Protein AF-A0A815UZG1-F1 (afdb_monomer_lite)

Secondary structure (DSSP, 8-state):
-GGGHHHH-S----THHHHHHHHHHHHHHHHHHHHS--STTHHHHHHHHHHHHHHHHHHHHTTSTTHHHHHHHHHHHHHHHHHHHHHHHHHSSSPS---HHHHHHHHHHHHHHHHHHTS-HHHHHHHTHHHHHHHHHHHHHHTTSS---S-----

Structure (mmCIF, N/CA/C/O backbone):
data_AF-A0A815UZG1-F1
#
_entry.id   AF-A0A815UZG1-F1
#
loop_
_atom_site.group_PDB
_atom_site.id
_atom_site.type_symbol
_atom_site.label_atom_id
_atom_site.label_alt_id
_atom_site.label_comp_id
_atom_site.label_asym_id
_atom_site.label_entity_id
_atom_site.label_seq_id
_atom_site.pdbx_PDB_ins_code
_atom_site.Cartn_x
_atom_site.Cartn_y
_atom_site.Cartn_z
_atom_site.occupancy
_atom_site.B_iso_or_equiv
_atom_site.auth_seq_id
_atom_site.auth_comp_id
_atom_site.auth_asym_id
_atom_site.auth_atom_id
_atom_site.pdbx_PDB_model_num
ATOM 1 N N . PRO A 1 1 ? -22.766 0.316 2.250 1.00 64.44 1 PRO A N 1
ATOM 2 C CA . PRO A 1 1 ? -22.353 1.597 1.608 1.00 64.44 1 PRO A CA 1
ATOM 3 C C . PRO A 1 1 ? -23.550 2.556 1.521 1.00 64.44 1 PRO A C 1
ATOM 5 O O . PRO A 1 1 ? -24.665 2.062 1.384 1.00 64.44 1 PRO A O 1
ATOM 8 N N . LYS A 1 2 ? -23.351 3.883 1.617 1.00 73.69 2 LYS A N 1
ATOM 9 C CA . LYS A 1 2 ? -24.449 4.877 1.599 1.00 73.69 2 LYS A CA 1
ATOM 10 C C . LYS A 1 2 ? -25.490 4.663 0.472 1.00 73.69 2 LYS A C 1
ATOM 12 O O . LYS A 1 2 ? -26.667 4.676 0.813 1.00 73.69 2 LYS A O 1
ATOM 17 N N . PRO A 1 3 ? -25.115 4.369 -0.793 1.00 78.50 3 PRO A N 1
ATOM 18 C CA . PRO A 1 3 ? -26.097 4.183 -1.871 1.00 78.50 3 PRO A CA 1
ATOM 19 C C . PRO A 1 3 ? -26.916 2.883 -1.788 1.00 78.50 3 PRO A C 1
ATOM 21 O O . PRO A 1 3 ? -28.001 2.812 -2.345 1.00 78.50 3 PRO A O 1
ATOM 24 N N . VAL A 1 4 ? -26.436 1.860 -1.073 1.00 78.81 4 VAL A N 1
ATOM 25 C CA . VAL A 1 4 ? -27.104 0.542 -0.967 1.00 78.81 4 VAL A CA 1
ATOM 26 C C . VAL A 1 4 ? -27.942 0.402 0.309 1.00 78.81 4 VAL A C 1
ATOM 28 O O . VAL A 1 4 ? -28.624 -0.603 0.497 1.00 78.81 4 VAL A O 1
ATOM 31 N N . ARG A 1 5 ? -27.909 1.414 1.190 1.00 82.00 5 ARG A N 1
ATOM 32 C CA . ARG A 1 5 ? -28.682 1.449 2.445 1.00 82.00 5 ARG A CA 1
ATOM 33 C C . ARG A 1 5 ? -30.193 1.235 2.259 1.00 82.00 5 ARG A C 1
ATOM 35 O O . ARG A 1 5 ? -30.751 0.549 3.110 1.00 82.00 5 ARG A O 1
ATOM 42 N N . PRO A 1 6 ? -30.855 1.744 1.196 1.00 82.94 6 PRO A N 1
ATOM 43 C CA . PRO A 1 6 ? -32.282 1.486 0.987 1.00 82.94 6 PRO A CA 1
ATOM 44 C C . PRO A 1 6 ? -32.630 -0.000 0.819 1.00 82.94 6 PRO A C 1
ATOM 46 O O . PRO A 1 6 ? -33.739 -0.396 1.150 1.00 82.94 6 PRO A O 1
ATOM 49 N N . TYR A 1 7 ? -31.687 -0.821 0.343 1.00 83.31 7 TYR A N 1
ATOM 50 C CA . TYR A 1 7 ? -31.914 -2.243 0.063 1.00 83.31 7 TYR A CA 1
ATOM 51 C C . TYR A 1 7 ? -31.435 -3.169 1.187 1.00 83.31 7 TYR A C 1
ATOM 53 O O . TYR A 1 7 ? -32.016 -4.225 1.405 1.00 83.31 7 TYR A O 1
ATOM 61 N N . LEU A 1 8 ? -30.363 -2.791 1.890 1.00 79.19 8 LEU A N 1
ATOM 62 C CA . LEU A 1 8 ? -29.680 -3.651 2.869 1.00 79.19 8 LEU A CA 1
ATOM 63 C C . LEU A 1 8 ? -29.870 -3.201 4.327 1.00 79.19 8 LEU A C 1
ATOM 65 O O . LEU A 1 8 ? -29.360 -3.843 5.242 1.00 79.19 8 LEU A O 1
ATOM 69 N N . GLY A 1 9 ? -30.578 -2.094 4.560 1.00 80.62 9 GLY A N 1
ATOM 70 C CA . GLY A 1 9 ? -30.721 -1.494 5.885 1.00 80.62 9 GLY A CA 1
ATOM 71 C C . GLY A 1 9 ? -29.495 -0.680 6.322 1.00 80.62 9 GLY A C 1
ATOM 72 O O . GLY A 1 9 ? -28.532 -0.473 5.576 1.00 80.62 9 GLY A O 1
ATOM 73 N N . GLN A 1 10 ? -29.544 -0.148 7.547 1.00 76.56 10 GLN A N 1
ATOM 74 C CA . GLN A 1 10 ? -28.481 0.717 8.078 1.00 76.56 10 GLN A CA 1
ATOM 75 C C . GLN A 1 10 ? -27.258 -0.060 8.584 1.00 76.56 10 GLN A C 1
ATOM 77 O O . GLN A 1 10 ? -26.138 0.452 8.493 1.00 76.56 10 GLN A O 1
ATOM 82 N N . GLN A 1 11 ? -27.467 -1.274 9.096 1.00 79.38 11 GLN A N 1
ATOM 83 C CA . GLN A 1 11 ? -26.442 -2.138 9.676 1.00 79.38 11 GLN A CA 1
ATOM 84 C C . GLN A 1 11 ? -26.614 -3.557 9.141 1.00 79.38 11 GLN A C 1
ATOM 86 O O . GLN A 1 11 ? -27.733 -4.055 9.036 1.00 79.38 11 GLN A O 1
ATOM 91 N N . TRP A 1 12 ? -25.500 -4.198 8.801 1.00 85.00 12 TRP A N 1
ATOM 92 C CA . TRP A 1 12 ? -25.489 -5.548 8.251 1.00 85.00 12 TRP A CA 1
ATOM 93 C C . TRP A 1 12 ? -24.323 -6.324 8.855 1.00 85.00 12 TRP A C 1
ATOM 95 O O . TRP A 1 12 ? -23.181 -5.863 8.791 1.00 85.00 12 TRP A O 1
ATOM 105 N N . ASN A 1 13 ? -24.610 -7.479 9.455 1.00 88.12 13 ASN A N 1
ATOM 106 C CA . ASN A 1 13 ? -23.583 -8.352 10.009 1.00 88.12 13 ASN A CA 1
ATOM 107 C C . ASN A 1 13 ? -23.073 -9.293 8.911 1.00 88.12 13 ASN A C 1
ATOM 109 O O . ASN A 1 13 ? -23.785 -10.192 8.474 1.00 88.12 13 ASN A O 1
ATOM 113 N N . LEU A 1 14 ? -21.838 -9.067 8.467 1.00 90.31 14 LEU A N 1
ATOM 114 C CA . LEU A 1 14 ? -21.196 -9.850 7.409 1.00 90.31 14 LEU A CA 1
ATOM 115 C C . LEU A 1 14 ? -20.688 -11.221 7.895 1.00 90.31 14 LEU A C 1
ATOM 117 O O . LEU A 1 14 ? -20.428 -12.091 7.064 1.00 90.31 14 LEU A O 1
ATOM 121 N N . GLY A 1 15 ? -20.528 -11.429 9.208 1.00 93.88 15 GLY A N 1
ATOM 122 C CA . GLY A 1 15 ? -20.035 -12.686 9.778 1.00 93.88 15 GLY A CA 1
ATOM 123 C C . GLY A 1 15 ? -18.756 -13.187 9.094 1.00 93.88 15 GLY A C 1
ATOM 124 O O . GLY A 1 15 ? -17.776 -12.454 8.965 1.00 93.88 15 GLY A O 1
ATOM 125 N N . ILE A 1 16 ? -18.783 -14.428 8.598 1.00 95.88 16 ILE A N 1
ATOM 126 C CA . ILE A 1 16 ? -17.649 -15.065 7.906 1.00 95.88 16 ILE A CA 1
ATOM 127 C C . ILE A 1 16 ? -17.165 -14.285 6.673 1.00 95.88 16 ILE A C 1
ATOM 129 O O . ILE A 1 16 ? -15.968 -14.258 6.388 1.00 95.88 16 ILE A O 1
ATOM 133 N N . LEU A 1 17 ? -18.062 -13.584 5.971 1.00 95.06 17 LEU A N 1
ATOM 134 C CA . LEU A 1 17 ? -17.700 -12.792 4.792 1.00 95.06 17 LEU A CA 1
ATOM 135 C C . LEU A 1 17 ? -16.766 -11.632 5.154 1.00 95.06 17 LEU A C 1
ATOM 137 O O . LEU A 1 17 ? -15.967 -11.213 4.320 1.00 95.06 17 LEU A O 1
ATOM 141 N N . TYR A 1 18 ? -16.822 -11.136 6.394 1.00 94.19 18 TYR A N 1
ATOM 142 C CA . TYR A 1 18 ? -15.896 -10.108 6.863 1.00 94.19 18 TYR A CA 1
ATOM 143 C C . TYR A 1 18 ? -14.465 -10.643 6.995 1.00 94.19 18 TYR A C 1
ATOM 145 O O . TYR A 1 18 ? -13.518 -9.952 6.632 1.00 94.19 18 TYR A O 1
ATOM 153 N N . TYR A 1 19 ? -14.298 -11.893 7.434 1.00 95.62 19 TYR A N 1
ATOM 154 C CA . TYR A 1 19 ? -12.985 -12.541 7.491 1.00 95.62 19 TYR A CA 1
ATOM 155 C C . TYR A 1 19 ? -12.408 -12.772 6.098 1.00 95.62 19 TYR A C 1
ATOM 157 O O . TYR A 1 19 ? -11.247 -12.451 5.861 1.00 95.62 19 TYR A O 1
ATOM 165 N N . ILE A 1 20 ? -13.240 -13.224 5.156 1.00 97.31 20 ILE A N 1
ATOM 166 C CA . ILE A 1 20 ? -12.842 -13.349 3.748 1.00 97.31 20 ILE A CA 1
ATOM 167 C C . ILE A 1 20 ? -12.422 -11.983 3.194 1.00 97.31 20 ILE A C 1
ATOM 169 O O . ILE A 1 20 ? -11.378 -11.876 2.558 1.00 97.31 20 ILE A O 1
ATOM 173 N N . TYR A 1 21 ? -13.187 -10.924 3.478 1.00 95.81 21 TYR A N 1
ATOM 174 C CA . TYR A 1 21 ? -12.818 -9.557 3.108 1.00 95.81 21 TYR A CA 1
ATOM 175 C C . TYR A 1 21 ? -11.448 -9.159 3.675 1.00 95.81 21 TYR A C 1
ATOM 177 O O . TYR A 1 21 ? -10.608 -8.686 2.915 1.00 95.81 21 TYR A O 1
ATOM 185 N N . MET A 1 22 ? -11.185 -9.389 4.966 1.00 95.75 22 MET A N 1
ATOM 186 C CA . MET A 1 22 ? -9.893 -9.067 5.586 1.00 95.75 22 MET A CA 1
ATOM 187 C C . MET A 1 22 ? -8.730 -9.802 4.903 1.00 95.75 22 MET A C 1
ATOM 189 O O . MET A 1 22 ? -7.718 -9.181 4.577 1.00 95.75 22 MET A O 1
ATOM 193 N N . SER A 1 23 ? -8.889 -11.096 4.606 1.00 96.94 23 SER A N 1
ATOM 194 C CA . SER A 1 23 ? -7.887 -11.868 3.861 1.00 96.94 23 SER A CA 1
ATOM 195 C C . SER A 1 23 ? -7.674 -11.322 2.448 1.00 96.94 23 SER A C 1
ATOM 197 O O . SER A 1 23 ? -6.536 -11.152 2.014 1.00 96.94 23 SER A O 1
ATOM 199 N N . MET A 1 24 ? -8.755 -10.990 1.739 1.00 97.50 24 MET A N 1
ATOM 200 C CA . MET A 1 24 ? -8.673 -10.443 0.384 1.00 97.50 24 MET A CA 1
ATOM 201 C C . MET A 1 24 ? -8.060 -9.045 0.351 1.00 97.50 24 MET A C 1
ATOM 203 O O . MET A 1 24 ? -7.361 -8.734 -0.606 1.00 97.50 24 MET A O 1
ATOM 207 N N . VAL A 1 25 ? -8.255 -8.217 1.382 1.00 97.31 25 VAL A N 1
ATOM 208 C CA . VAL A 1 25 ? -7.568 -6.921 1.509 1.00 97.31 25 VAL A CA 1
ATOM 209 C C . VAL A 1 25 ? -6.059 -7.123 1.629 1.00 97.31 25 VAL A C 1
ATOM 211 O O . VAL A 1 25 ? -5.310 -6.445 0.932 1.00 97.31 25 VAL A O 1
ATOM 214 N N . ALA A 1 26 ? -5.603 -8.085 2.436 1.00 96.81 26 ALA A N 1
ATOM 215 C CA . ALA A 1 26 ? -4.177 -8.394 2.546 1.00 96.81 26 ALA A CA 1
ATOM 216 C C . ALA A 1 26 ? -3.588 -8.882 1.212 1.00 96.81 26 ALA A C 1
ATOM 218 O O . ALA A 1 26 ? -2.564 -8.366 0.765 1.00 96.81 26 ALA A O 1
ATOM 219 N N . VAL A 1 27 ? -4.266 -9.816 0.533 1.00 97.75 27 VAL A N 1
ATOM 220 C CA . VAL A 1 27 ? -3.859 -10.304 -0.798 1.00 97.75 27 VAL A CA 1
ATOM 221 C C . VAL A 1 27 ? -3.877 -9.178 -1.836 1.00 97.75 27 VAL A C 1
ATOM 223 O O . VAL A 1 27 ? -2.987 -9.097 -2.681 1.00 97.75 27 VAL A O 1
ATOM 226 N N . PHE A 1 28 ? -4.872 -8.296 -1.784 1.00 98.06 28 PHE A N 1
ATOM 227 C CA . PHE A 1 28 ? -4.978 -7.165 -2.694 1.00 98.06 28 PHE A CA 1
ATOM 228 C C . PHE A 1 28 ? -3.823 -6.186 -2.490 1.00 98.06 28 PHE A C 1
ATOM 230 O O . PHE A 1 28 ? -3.126 -5.887 -3.450 1.00 98.06 28 PHE A O 1
ATOM 237 N N . CYS A 1 29 ? -3.573 -5.716 -1.266 1.00 97.56 29 CYS A N 1
ATOM 238 C CA . CYS A 1 29 ? -2.556 -4.695 -1.011 1.00 97.56 29 CYS A CA 1
ATOM 239 C C . CYS A 1 29 ? -1.150 -5.139 -1.443 1.00 97.56 29 CYS A C 1
ATOM 241 O O . CYS A 1 29 ? -0.415 -4.339 -2.020 1.00 97.56 29 CYS A O 1
ATOM 243 N N . THR A 1 30 ? -0.784 -6.403 -1.210 1.00 96.69 30 THR A N 1
ATOM 244 C CA . THR A 1 30 ? 0.529 -6.947 -1.601 1.00 96.69 30 THR A CA 1
ATOM 245 C C . THR A 1 30 ? 0.689 -7.043 -3.115 1.00 96.69 30 THR A C 1
ATOM 247 O O . THR A 1 30 ? 1.717 -6.635 -3.657 1.00 96.69 30 THR A O 1
ATOM 250 N N . ASN A 1 31 ? -0.336 -7.524 -3.820 1.00 97.50 31 ASN A N 1
ATOM 251 C CA . ASN A 1 31 ? -0.278 -7.688 -5.270 1.00 97.50 31 ASN A CA 1
ATOM 252 C C . ASN A 1 31 ? -0.504 -6.379 -6.028 1.00 97.50 31 ASN A C 1
ATOM 254 O O . ASN A 1 31 ? 0.091 -6.190 -7.082 1.00 97.50 31 ASN A O 1
ATOM 258 N N . ALA A 1 32 ? -1.329 -5.469 -5.512 1.00 97.69 32 ALA A N 1
ATOM 259 C CA . ALA A 1 32 ? -1.684 -4.229 -6.194 1.00 97.69 32 ALA A CA 1
ATOM 260 C C . ALA A 1 32 ? -0.483 -3.281 -6.331 1.00 97.69 32 ALA A C 1
ATOM 262 O O . ALA A 1 32 ? -0.319 -2.664 -7.383 1.00 97.69 32 ALA A O 1
ATOM 263 N N . ILE A 1 33 ? 0.385 -3.226 -5.312 1.00 97.69 33 ILE A N 1
ATOM 264 C CA . ILE A 1 33 ? 1.683 -2.539 -5.399 1.00 97.69 33 ILE A CA 1
ATOM 265 C C . ILE A 1 33 ? 2.586 -3.271 -6.400 1.00 97.69 33 ILE A C 1
ATOM 267 O O . ILE A 1 33 ? 3.165 -2.640 -7.277 1.00 97.69 33 ILE A O 1
ATOM 271 N N . ASN A 1 34 ? 2.646 -4.606 -6.325 1.00 97.38 34 ASN A N 1
ATOM 272 C CA . ASN A 1 34 ? 3.548 -5.399 -7.161 1.00 97.38 34 ASN A CA 1
ATOM 273 C C . ASN A 1 34 ? 3.238 -5.323 -8.669 1.00 97.38 34 ASN A C 1
ATOM 275 O O . ASN A 1 34 ? 4.134 -5.376 -9.502 1.00 97.38 34 ASN A O 1
ATOM 279 N N . ILE A 1 35 ? 1.966 -5.191 -9.054 1.00 97.00 35 ILE A N 1
ATOM 280 C CA . ILE A 1 35 ? 1.592 -5.026 -10.468 1.00 97.00 35 ILE A CA 1
ATOM 281 C C . ILE A 1 35 ? 1.731 -3.582 -10.968 1.00 97.00 35 ILE A C 1
ATOM 283 O O . ILE A 1 35 ? 1.667 -3.361 -12.178 1.00 97.00 35 ILE A O 1
ATOM 287 N N . LEU A 1 36 ? 1.866 -2.605 -10.065 1.00 96.88 36 LEU A N 1
ATOM 288 C CA . LEU A 1 36 ? 2.123 -1.200 -10.379 1.00 96.88 36 LEU A CA 1
ATOM 289 C C . LEU A 1 36 ? 3.612 -0.908 -10.147 1.00 96.88 36 LEU A C 1
ATOM 291 O O . LEU A 1 36 ? 3.984 -0.186 -9.226 1.00 96.88 36 LEU A O 1
ATOM 295 N N . ALA A 1 37 ? 4.459 -1.521 -10.969 1.00 95.69 37 ALA A N 1
ATOM 296 C CA . ALA A 1 37 ? 5.897 -1.626 -10.738 1.00 95.69 37 ALA A CA 1
ATOM 297 C C . ALA A 1 37 ? 6.711 -1.536 -12.040 1.00 95.69 37 ALA A C 1
ATOM 299 O O . ALA A 1 37 ? 6.152 -1.526 -13.140 1.00 95.69 37 ALA A O 1
ATOM 300 N N . GLY A 1 38 ? 8.039 -1.505 -11.898 1.00 91.25 38 GLY A N 1
ATOM 301 C CA . GLY A 1 38 ? 9.024 -1.633 -12.976 1.00 91.25 38 GLY A CA 1
ATOM 302 C C . GLY A 1 38 ? 9.499 -0.329 -13.616 1.00 91.25 38 GLY A C 1
ATOM 303 O O . GLY A 1 38 ? 10.068 -0.350 -14.706 1.00 91.25 38 GLY A O 1
ATOM 304 N N . VAL A 1 39 ? 9.317 0.793 -12.920 1.00 94.69 39 VAL A N 1
ATOM 305 C CA . VAL A 1 39 ? 10.029 2.052 -13.182 1.00 94.69 39 VAL A CA 1
ATOM 306 C C . VAL A 1 39 ? 10.795 2.429 -11.915 1.00 94.69 39 VAL A C 1
ATOM 308 O O . VAL A 1 39 ? 10.245 2.321 -10.823 1.00 94.69 39 VAL A O 1
ATOM 311 N N . ASN A 1 40 ? 12.050 2.870 -12.052 1.00 97.25 40 ASN A N 1
ATOM 312 C CA . ASN A 1 40 ? 12.930 3.198 -10.922 1.00 97.25 40 ASN A CA 1
ATOM 313 C C . ASN A 1 40 ? 12.237 4.119 -9.902 1.00 97.25 40 ASN A C 1
ATOM 315 O O . ASN A 1 40 ? 11.798 5.215 -10.253 1.00 97.25 40 ASN A O 1
ATOM 319 N N . GLY A 1 41 ? 12.164 3.680 -8.644 1.00 96.69 41 GLY A N 1
ATOM 320 C CA . GLY A 1 41 ? 11.558 4.428 -7.545 1.00 96.69 41 GLY A CA 1
ATOM 321 C C . GLY A 1 41 ? 10.039 4.284 -7.412 1.00 96.69 41 GLY A C 1
ATOM 322 O O . GLY A 1 41 ? 9.487 4.812 -6.446 1.00 96.69 41 GLY A O 1
ATOM 323 N N . LEU A 1 42 ? 9.339 3.594 -8.321 1.00 97.75 42 LEU A N 1
ATOM 324 C CA . LEU A 1 42 ? 7.871 3.564 -8.335 1.00 97.75 42 LEU A CA 1
ATOM 325 C C . LEU A 1 42 ? 7.282 2.752 -7.175 1.00 97.75 42 LEU A C 1
ATOM 327 O O . LEU A 1 42 ? 6.349 3.210 -6.513 1.00 97.75 42 LEU A O 1
ATOM 331 N N . GLU A 1 43 ? 7.806 1.558 -6.909 1.00 97.81 43 GLU A N 1
ATOM 332 C CA . GLU A 1 43 ? 7.323 0.643 -5.865 1.00 97.81 43 GLU A CA 1
ATOM 333 C C . GLU A 1 43 ? 7.534 1.243 -4.470 1.00 97.81 43 GLU A C 1
ATOM 335 O O . GLU A 1 43 ? 6.635 1.249 -3.623 1.00 97.81 43 GLU A O 1
ATOM 340 N N . VAL A 1 44 ? 8.722 1.805 -4.244 1.00 98.12 44 VAL A N 1
ATOM 341 C CA . VAL A 1 44 ? 9.081 2.435 -2.970 1.00 98.12 44 VAL A CA 1
ATOM 342 C C . VAL A 1 44 ? 8.367 3.773 -2.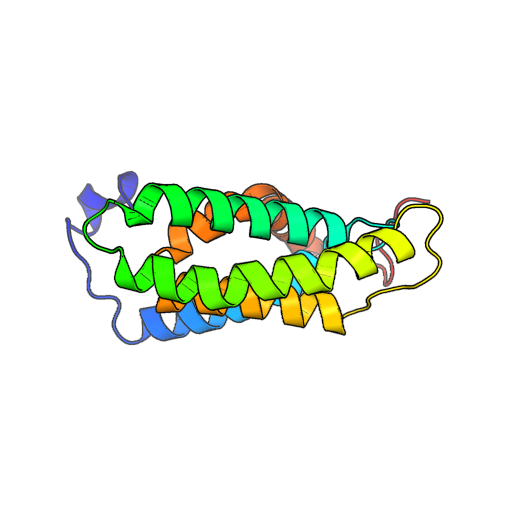809 1.00 98.12 44 VAL A C 1
ATOM 344 O O . VAL A 1 44 ? 7.811 4.055 -1.749 1.00 98.12 44 VAL A O 1
ATOM 347 N N . GLY A 1 45 ? 8.337 4.585 -3.868 1.00 98.19 45 GLY A N 1
ATOM 348 C CA . GLY A 1 45 ? 7.757 5.923 -3.852 1.00 98.19 45 GLY A CA 1
ATOM 349 C C . GLY A 1 45 ? 6.262 5.898 -3.554 1.00 98.19 45 GLY A C 1
ATOM 350 O O . GLY A 1 45 ? 5.808 6.593 -2.646 1.00 98.19 45 GLY A O 1
ATOM 351 N N . GLN A 1 46 ? 5.496 5.044 -4.244 1.00 98.25 46 GLN A N 1
ATOM 352 C CA . GLN A 1 46 ? 4.060 4.911 -3.972 1.00 98.25 46 GLN A CA 1
ATOM 353 C C . GLN A 1 46 ? 3.793 4.419 -2.540 1.00 98.25 46 GLN A C 1
ATOM 355 O O . GLN A 1 46 ? 2.872 4.904 -1.885 1.00 98.25 46 GLN A O 1
ATOM 360 N N . SER A 1 47 ? 4.624 3.502 -2.032 1.00 98.44 47 SER A N 1
ATOM 361 C CA . SER A 1 47 ? 4.491 2.960 -0.677 1.00 98.44 47 SER A CA 1
ATOM 362 C C . SER A 1 47 ? 4.764 4.034 0.377 1.00 98.44 47 SER A C 1
ATOM 364 O O . SER A 1 47 ? 4.021 4.140 1.348 1.00 98.44 47 SER A O 1
ATOM 366 N N . ILE A 1 48 ? 5.767 4.892 0.169 1.00 98.44 48 ILE A N 1
ATOM 367 C CA . ILE A 1 48 ? 6.044 6.031 1.055 1.00 98.44 48 ILE A CA 1
ATOM 368 C C . ILE A 1 48 ? 4.894 7.040 1.038 1.00 98.44 48 ILE A C 1
ATOM 370 O O . ILE A 1 48 ? 4.479 7.495 2.101 1.00 98.44 48 ILE A O 1
ATOM 374 N N . VAL A 1 49 ? 4.334 7.365 -0.132 1.00 98.56 49 VAL A N 1
ATOM 375 C CA . VAL A 1 49 ? 3.186 8.286 -0.230 1.00 98.56 49 VAL A CA 1
ATOM 376 C C . VAL A 1 49 ? 1.978 7.747 0.544 1.00 98.56 49 VAL A C 1
ATOM 378 O O . VAL A 1 49 ? 1.353 8.487 1.308 1.00 98.56 49 VAL A O 1
ATOM 381 N N . ILE A 1 50 ? 1.670 6.455 0.401 1.00 98.62 50 ILE A N 1
ATOM 382 C CA . ILE A 1 50 ? 0.601 5.796 1.165 1.00 98.62 50 ILE A CA 1
ATOM 383 C C . ILE A 1 50 ? 0.913 5.825 2.666 1.00 98.62 50 ILE A C 1
ATOM 385 O O . ILE A 1 50 ? 0.058 6.222 3.457 1.00 98.62 50 ILE A O 1
ATOM 389 N N . ALA A 1 51 ? 2.134 5.465 3.067 1.00 98.69 51 ALA A N 1
ATOM 390 C CA . ALA A 1 51 ? 2.535 5.441 4.470 1.00 98.69 51 ALA A CA 1
ATOM 391 C C . ALA A 1 51 ? 2.451 6.827 5.124 1.00 98.69 51 ALA A C 1
ATOM 393 O O . ALA A 1 51 ? 1.931 6.947 6.230 1.00 98.69 51 ALA A O 1
ATOM 394 N N . ILE A 1 52 ? 2.898 7.881 4.434 1.00 98.62 52 ILE A N 1
ATOM 395 C CA . ILE A 1 52 ? 2.790 9.268 4.908 1.00 98.62 52 ILE A CA 1
ATOM 396 C C . ILE A 1 52 ? 1.321 9.699 4.994 1.00 98.62 52 ILE A C 1
ATOM 398 O O . ILE A 1 52 ? 0.939 10.364 5.954 1.00 98.62 52 ILE A O 1
ATOM 402 N N . SER A 1 53 ? 0.478 9.294 4.042 1.00 98.56 53 SER A N 1
ATOM 403 C CA . SER A 1 53 ? -0.961 9.591 4.083 1.00 98.56 53 SER A CA 1
ATOM 404 C C . SER A 1 53 ? -1.629 8.956 5.308 1.00 98.56 53 SER A C 1
ATOM 406 O O . SER A 1 53 ? -2.387 9.623 6.011 1.00 98.56 53 SER A O 1
ATOM 408 N N . ILE A 1 54 ? -1.295 7.696 5.613 1.00 98.50 54 ILE A N 1
ATOM 409 C CA . ILE A 1 54 ? -1.759 7.001 6.824 1.00 98.50 54 ILE A CA 1
ATOM 410 C C . ILE A 1 54 ? -1.184 7.663 8.083 1.00 98.50 54 ILE A C 1
ATOM 412 O O . ILE A 1 54 ? -1.917 7.867 9.044 1.00 98.50 54 ILE A O 1
ATOM 416 N N . LEU A 1 55 ? 0.099 8.042 8.081 1.00 98.56 55 LEU A N 1
ATOM 417 C C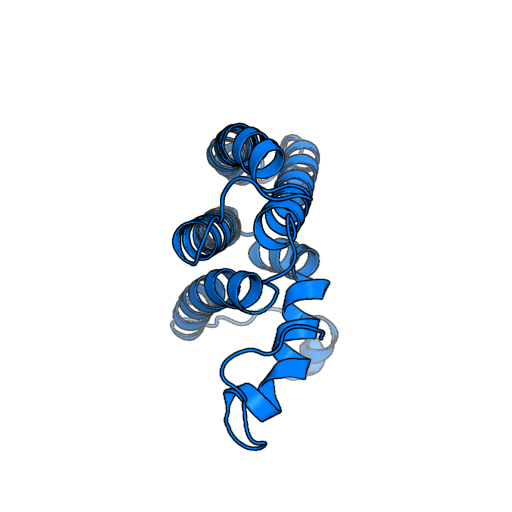A . LEU A 1 55 ? 0.744 8.737 9.197 1.00 98.56 55 LEU A CA 1
ATOM 418 C C . LEU A 1 55 ? 0.008 10.041 9.533 1.00 98.56 55 LEU A C 1
ATOM 420 O O . LEU A 1 55 ? -0.364 10.248 10.684 1.00 98.56 55 LEU A O 1
ATOM 424 N N . ILE A 1 56 ? -0.235 10.893 8.534 1.00 98.38 56 ILE A N 1
ATOM 425 C CA . ILE A 1 56 ? -0.956 12.160 8.708 1.00 98.38 56 ILE A CA 1
ATOM 426 C C . ILE A 1 56 ? -2.379 11.896 9.203 1.00 98.38 56 ILE A C 1
ATOM 428 O O . ILE A 1 56 ? -2.821 12.543 10.149 1.00 98.38 56 ILE A O 1
ATOM 432 N N . PHE A 1 57 ? -3.081 10.929 8.607 1.00 97.94 57 PHE A N 1
ATOM 433 C CA . PHE A 1 57 ? -4.428 10.555 9.033 1.00 97.94 57 PHE A CA 1
ATOM 434 C C . PHE A 1 57 ? -4.465 10.116 10.504 1.00 97.94 57 PHE A C 1
ATOM 436 O O . PHE A 1 57 ? -5.273 10.629 11.273 1.00 97.94 57 PHE A O 1
ATOM 443 N N . ASN A 1 58 ? -3.542 9.252 10.926 1.00 97.88 58 ASN A N 1
ATOM 444 C CA . ASN A 1 58 ? -3.450 8.820 12.317 1.00 97.88 58 ASN A CA 1
ATOM 445 C C . ASN A 1 58 ? -3.158 9.984 13.264 1.00 97.88 58 ASN A C 1
ATOM 447 O O . ASN A 1 58 ? -3.764 10.057 14.325 1.00 97.88 58 ASN A O 1
ATOM 451 N N . LEU A 1 59 ? -2.259 10.902 12.891 1.00 97.69 59 LEU A N 1
ATOM 452 C CA . LEU A 1 59 ? -1.944 12.074 13.714 1.00 97.69 59 LEU A CA 1
ATOM 453 C C . LEU A 1 59 ? -3.161 12.985 13.920 1.00 97.69 59 LEU A C 1
ATOM 455 O O . LEU A 1 59 ? -3.316 13.545 15.001 1.00 97.69 59 LEU A O 1
ATOM 459 N N . VAL A 1 60 ? -4.025 13.116 12.909 1.00 96.88 60 VAL A N 1
ATOM 460 C CA . VAL A 1 60 ? -5.287 13.864 13.021 1.00 96.88 60 VAL A CA 1
ATOM 461 C C . VAL A 1 60 ? -6.267 13.147 13.955 1.00 96.88 60 VAL A C 1
ATOM 463 O O . VAL A 1 60 ? -6.865 13.780 14.822 1.00 96.88 60 VAL A O 1
ATOM 466 N N . GLU A 1 61 ? -6.401 11.829 13.824 1.00 96.38 61 GLU A N 1
ATOM 467 C CA . GLU A 1 61 ? -7.360 11.035 14.602 1.00 96.38 61 GLU A CA 1
ATOM 468 C C . GLU A 1 61 ? -6.894 10.704 16.034 1.00 96.38 61 GLU A C 1
ATOM 470 O O . GLU A 1 61 ? -7.688 10.229 16.845 1.00 96.38 61 GLU A O 1
ATOM 475 N N . LEU A 1 62 ? -5.644 11.012 16.407 1.00 94.44 62 LEU A N 1
ATOM 476 C CA . LEU A 1 62 ? -5.149 10.851 17.785 1.00 94.44 62 LEU A CA 1
ATOM 477 C C . LEU A 1 62 ? -5.925 11.681 18.819 1.00 94.44 62 LEU A C 1
ATOM 479 O O . LEU A 1 62 ? -5.907 11.355 20.002 1.00 94.44 62 LEU A O 1
ATOM 483 N N . GLN A 1 63 ? -6.582 12.763 18.398 1.00 92.81 63 GLN A N 1
ATOM 484 C CA . GLN A 1 63 ? -7.444 13.573 19.269 1.00 92.81 63 GLN A CA 1
ATOM 485 C C . GLN A 1 63 ? -8.892 13.055 19.316 1.00 92.81 63 GLN A C 1
ATOM 487 O O . GLN A 1 63 ? -9.728 13.611 20.029 1.00 92.81 63 GLN A O 1
ATOM 492 N N . GLY A 1 64 ? -9.201 12.031 18.520 1.00 92.06 64 GLY A N 1
ATOM 493 C CA . GLY A 1 64 ? -10.523 11.439 18.390 1.00 92.06 64 GLY A CA 1
ATOM 494 C C . GLY A 1 64 ? -10.820 10.363 19.435 1.00 92.06 64 GLY A C 1
ATOM 495 O O . GLY A 1 64 ? -10.063 10.107 20.368 1.00 92.06 64 GLY A O 1
ATOM 496 N N . ILE A 1 65 ? -11.967 9.708 19.254 1.00 91.94 65 ILE A N 1
ATOM 497 C CA . ILE A 1 65 ? -12.459 8.658 20.159 1.00 91.94 65 ILE A CA 1
ATOM 498 C C . ILE A 1 65 ? -11.630 7.368 20.013 1.00 91.94 65 ILE A C 1
ATOM 500 O O . ILE A 1 65 ? -11.410 6.672 20.997 1.00 91.94 65 ILE A O 1
ATOM 504 N N . CYS A 1 66 ? -11.143 7.075 18.803 1.00 93.25 66 CYS A N 1
ATOM 505 C CA . CYS A 1 66 ? -10.409 5.852 18.447 1.00 93.25 66 CYS A CA 1
ATOM 506 C C . CYS A 1 66 ? -8.878 6.036 18.498 1.00 93.25 66 CYS A C 1
ATOM 508 O O . CYS A 1 66 ? -8.142 5.560 17.632 1.00 93.25 66 CYS A O 1
ATOM 510 N N . TRP A 1 67 ? -8.377 6.813 19.460 1.00 96.06 67 TRP A N 1
ATOM 511 C CA . TRP A 1 67 ? -6.958 7.181 19.507 1.00 96.06 67 TRP A CA 1
ATOM 512 C C . TRP A 1 67 ? -6.026 5.971 19.712 1.00 96.06 67 TRP A C 1
ATOM 514 O O . TRP A 1 67 ? -4.897 5.997 19.222 1.00 96.06 67 TRP A O 1
ATOM 524 N N . GLU A 1 68 ? -6.478 4.909 20.392 1.00 97.06 68 GLU A N 1
ATOM 525 C CA . GLU A 1 68 ? -5.683 3.698 20.652 1.00 97.06 68 GLU A CA 1
ATOM 526 C C . GLU A 1 68 ? -5.356 2.951 19.353 1.00 97.06 68 GLU A C 1
ATOM 528 O O . GLU A 1 68 ? -4.211 2.550 19.122 1.00 97.06 68 GLU A O 1
ATOM 533 N N . GLU A 1 69 ? -6.336 2.826 18.458 1.00 97.06 69 GLU A N 1
ATOM 534 C CA . GLU A 1 69 ? -6.190 2.196 17.147 1.00 97.06 69 GLU A CA 1
ATOM 535 C C . GLU A 1 69 ? -5.220 2.973 16.245 1.00 97.06 69 GLU A C 1
ATOM 537 O O . GLU A 1 69 ? -4.377 2.389 15.550 1.00 97.06 69 GLU A O 1
ATOM 542 N N . HIS A 1 70 ? -5.301 4.304 16.280 1.00 97.75 70 HIS A N 1
ATOM 543 C CA . HIS A 1 70 ? -4.399 5.169 15.523 1.00 97.75 70 HIS A CA 1
ATOM 544 C C . HIS A 1 70 ? -2.987 5.176 16.111 1.00 97.75 70 HIS A C 1
ATOM 546 O O . HIS A 1 70 ? -2.017 5.127 15.350 1.00 97.75 70 HIS A O 1
ATOM 552 N N . LEU A 1 71 ? -2.846 5.140 17.439 1.00 98.00 71 LEU A N 1
ATOM 553 C CA . LEU A 1 71 ? -1.553 4.989 18.105 1.00 98.00 71 LEU A CA 1
ATOM 554 C C . LEU A 1 71 ? -0.888 3.652 17.748 1.00 98.00 71 LEU A C 1
ATOM 556 O O . LEU A 1 71 ? 0.292 3.635 17.395 1.00 98.00 71 LEU A O 1
ATOM 560 N N . PHE A 1 72 ? -1.647 2.550 17.750 1.00 98.38 72 PHE A N 1
ATOM 561 C CA . PHE A 1 72 ? -1.166 1.250 17.275 1.00 98.38 72 PHE A CA 1
ATOM 562 C C . PHE A 1 72 ? -0.627 1.346 15.845 1.00 98.38 72 PHE A C 1
ATOM 564 O O . PHE A 1 72 ? 0.482 0.891 15.560 1.00 98.38 72 PHE A O 1
ATOM 571 N N . SER A 1 73 ? -1.377 1.979 14.939 1.00 98.44 73 SER A N 1
ATOM 572 C CA . SER A 1 73 ? -0.929 2.134 13.558 1.00 98.44 73 SER A CA 1
ATOM 573 C C . SER A 1 73 ? 0.351 2.971 13.444 1.00 98.44 73 SER A C 1
ATOM 575 O O . SER A 1 73 ? 1.198 2.647 12.607 1.00 98.44 73 SER A O 1
ATOM 577 N N . LEU A 1 74 ? 0.534 4.005 14.273 1.00 98.31 74 LEU A N 1
ATOM 578 C CA . LEU A 1 74 ? 1.757 4.818 14.284 1.00 98.31 74 LEU A CA 1
ATOM 579 C C . LEU A 1 74 ? 3.005 3.996 14.624 1.00 98.31 74 LEU A C 1
ATOM 581 O O . LEU A 1 74 ? 4.046 4.208 13.996 1.00 98.31 74 LEU A O 1
ATOM 585 N N . TYR A 1 75 ? 2.898 3.018 15.531 1.00 98.31 75 TYR A N 1
ATOM 586 C CA . TYR A 1 75 ? 4.015 2.126 15.868 1.00 98.31 75 TYR A CA 1
ATOM 587 C C . TYR A 1 75 ? 4.529 1.312 14.676 1.00 98.31 75 TYR A C 1
ATOM 589 O O . TYR A 1 75 ? 5.705 0.961 14.654 1.00 98.31 75 TYR A O 1
ATOM 597 N N . PHE A 1 76 ? 3.694 1.055 13.667 1.00 98.50 76 PHE A N 1
ATOM 598 C CA . PHE A 1 76 ? 4.107 0.390 12.428 1.00 98.50 76 PHE A CA 1
ATOM 599 C C . PHE A 1 76 ? 4.519 1.382 11.338 1.00 98.50 76 PHE A C 1
ATOM 601 O O . PHE A 1 76 ? 5.517 1.161 10.650 1.00 98.50 76 PHE A O 1
ATOM 608 N N . MET A 1 77 ? 3.776 2.480 11.168 1.00 98.56 77 MET A N 1
ATOM 609 C CA . MET A 1 77 ? 4.021 3.433 10.078 1.00 98.56 77 MET A CA 1
ATOM 610 C C . MET A 1 77 ? 5.344 4.185 10.238 1.00 98.56 77 MET 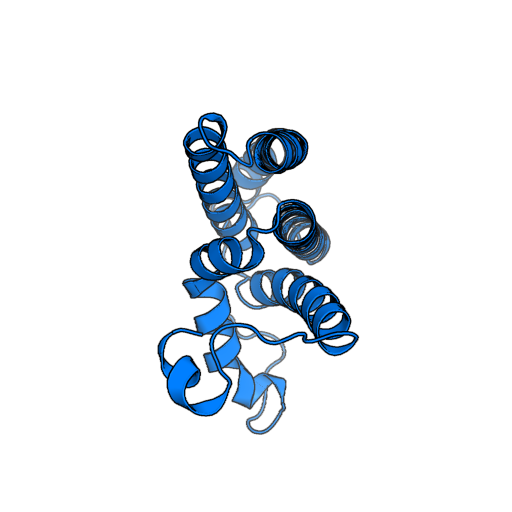A C 1
ATOM 612 O O . MET A 1 77 ? 6.043 4.386 9.247 1.00 98.56 77 MET A O 1
ATOM 616 N N . ILE A 1 78 ? 5.720 4.572 11.461 1.00 98.38 78 ILE A N 1
ATOM 617 C CA . ILE A 1 78 ? 6.955 5.336 11.693 1.00 98.38 78 ILE A CA 1
ATOM 618 C C . ILE A 1 78 ? 8.201 4.503 11.331 1.00 98.38 78 ILE A C 1
ATOM 620 O O . ILE A 1 78 ? 8.985 4.970 10.498 1.00 98.38 78 ILE A O 1
ATOM 624 N N . PRO A 1 79 ? 8.391 3.268 11.849 1.00 98.56 79 PRO A N 1
ATOM 625 C CA . PRO A 1 79 ? 9.506 2.422 11.427 1.00 98.56 79 PRO A CA 1
ATOM 626 C C . PRO A 1 79 ? 9.458 2.075 9.941 1.00 98.56 79 PRO A C 1
ATOM 628 O O . PRO A 1 79 ? 10.494 2.095 9.282 1.00 98.56 79 PRO A O 1
ATOM 631 N N . PHE A 1 80 ? 8.270 1.808 9.387 1.00 98.62 80 PHE A N 1
ATOM 632 C CA . PHE A 1 80 ? 8.122 1.520 7.961 1.00 98.62 80 PHE A CA 1
ATOM 633 C C . PHE A 1 80 ? 8.669 2.664 7.095 1.00 98.62 80 PHE A C 1
ATOM 635 O O . PHE A 1 80 ? 9.477 2.428 6.197 1.00 98.62 80 PHE A O 1
ATOM 642 N N . ILE A 1 81 ? 8.292 3.912 7.387 1.00 98.62 81 ILE A N 1
ATOM 643 C CA . ILE A 1 81 ? 8.794 5.095 6.670 1.00 98.62 81 ILE A CA 1
ATOM 644 C C . ILE A 1 81 ? 10.308 5.243 6.869 1.00 98.62 81 ILE A C 1
ATOM 646 O O . ILE A 1 81 ? 11.044 5.427 5.899 1.00 98.62 81 ILE A O 1
ATOM 650 N N . ALA A 1 82 ? 10.789 5.103 8.107 1.00 98.25 82 ALA A N 1
ATOM 651 C CA . ALA A 1 82 ? 12.211 5.221 8.422 1.00 98.25 82 ALA A CA 1
ATOM 652 C C . ALA A 1 82 ? 13.073 4.188 7.672 1.00 98.25 82 ALA A C 1
ATOM 654 O O . ALA A 1 82 ? 14.158 4.523 7.201 1.00 98.25 82 ALA A O 1
ATOM 655 N N . CYS A 1 83 ? 12.586 2.955 7.510 1.00 97.56 83 CYS A N 1
ATOM 656 C CA . CYS A 1 83 ? 13.280 1.904 6.766 1.00 97.56 83 CYS A CA 1
ATOM 657 C C . CYS A 1 83 ? 13.149 2.052 5.243 1.00 97.56 83 CYS A C 1
ATOM 659 O O . CYS A 1 83 ? 14.067 1.674 4.518 1.00 97.56 83 CYS A O 1
ATOM 661 N N . THR A 1 84 ? 12.039 2.595 4.737 1.00 98.00 84 THR A N 1
ATOM 662 C CA . THR A 1 84 ? 11.797 2.708 3.287 1.00 98.00 84 THR A CA 1
ATOM 663 C C . THR A 1 84 ? 12.450 3.928 2.645 1.00 98.00 84 THR A C 1
ATOM 665 O O . THR A 1 84 ? 12.833 3.845 1.480 1.00 98.00 84 THR A O 1
ATOM 668 N N . ILE A 1 85 ? 12.663 5.030 3.374 1.00 98.19 85 ILE A N 1
ATOM 669 C CA . ILE A 1 85 ? 13.341 6.225 2.835 1.00 98.19 85 ILE A CA 1
ATOM 670 C C . ILE A 1 85 ? 14.768 5.917 2.327 1.00 98.19 85 ILE A C 1
ATOM 672 O O . ILE A 1 85 ? 15.067 6.270 1.185 1.00 98.19 85 ILE A O 1
ATOM 676 N N . PRO A 1 86 ? 15.654 5.234 3.083 1.00 98.06 86 PRO A N 1
ATOM 677 C CA . PRO A 1 86 ? 16.980 4.859 2.583 1.00 98.06 86 PRO A CA 1
ATOM 678 C C . PRO A 1 86 ? 16.924 3.958 1.346 1.00 98.06 86 PRO A C 1
ATOM 680 O O . PRO A 1 86 ? 17.740 4.102 0.435 1.00 98.06 86 PRO A O 1
ATOM 683 N N . ILE A 1 87 ? 15.936 3.058 1.290 1.00 97.88 87 ILE A N 1
ATOM 684 C CA . ILE A 1 87 ? 15.703 2.198 0.126 1.00 97.88 87 ILE A CA 1
ATOM 685 C C . ILE A 1 87 ? 15.311 3.056 -1.078 1.00 97.88 87 ILE A C 1
ATOM 687 O O . ILE A 1 87 ? 15.853 2.848 -2.160 1.00 97.88 87 ILE A O 1
ATOM 691 N N . LEU A 1 88 ? 14.434 4.052 -0.895 1.00 98.00 88 LEU A N 1
ATOM 692 C CA . LEU A 1 88 ? 14.042 4.969 -1.964 1.00 98.00 88 LEU A CA 1
ATOM 693 C C . LEU A 1 88 ? 15.258 5.708 -2.507 1.00 98.00 88 LEU A C 1
ATOM 695 O O . LEU A 1 88 ? 15.412 5.764 -3.715 1.00 98.00 88 LEU A O 1
ATOM 699 N N . ILE A 1 89 ? 16.137 6.222 -1.645 1.00 98.06 89 ILE A N 1
ATOM 700 C CA . ILE A 1 89 ? 17.340 6.952 -2.075 1.00 98.06 89 ILE A CA 1
ATOM 701 C C . ILE A 1 89 ? 18.200 6.095 -3.015 1.00 98.06 89 ILE A C 1
ATOM 703 O O . ILE A 1 89 ? 18.704 6.603 -4.011 1.00 98.06 89 ILE A O 1
ATOM 707 N N . LYS A 1 90 ? 18.333 4.793 -2.734 1.00 98.19 90 LYS A N 1
ATOM 708 C CA . LYS A 1 90 ? 19.105 3.852 -3.562 1.00 98.19 90 LYS A CA 1
ATOM 709 C C . LYS A 1 90 ? 18.341 3.276 -4.755 1.00 98.19 90 LYS A C 1
ATOM 711 O O . LYS A 1 90 ? 18.958 2.822 -5.714 1.00 98.19 90 LYS A O 1
ATOM 716 N N . ASN A 1 91 ? 17.015 3.278 -4.710 1.00 98.25 91 ASN A N 1
ATOM 717 C CA . ASN A 1 91 ? 16.154 2.814 -5.796 1.00 98.25 91 ASN A CA 1
ATOM 718 C C . ASN A 1 91 ? 15.695 3.958 -6.725 1.00 98.25 91 ASN A C 1
ATOM 720 O O . ASN A 1 91 ? 15.153 3.694 -7.798 1.00 98.25 91 ASN A O 1
ATOM 724 N N . TRP A 1 92 ? 15.911 5.219 -6.339 1.00 97.94 92 TRP A N 1
ATOM 725 C CA . TRP A 1 92 ? 15.558 6.387 -7.140 1.00 97.94 92 TRP A CA 1
ATOM 726 C C . TRP A 1 92 ? 16.347 6.417 -8.443 1.00 97.94 92 TRP A C 1
ATOM 728 O O . TRP A 1 92 ? 17.457 5.903 -8.521 1.00 97.94 92 TRP A O 1
ATOM 738 N N . TYR A 1 93 ? 15.779 7.026 -9.482 1.00 96.81 93 TYR A N 1
ATOM 739 C CA . TYR A 1 93 ? 16.419 7.067 -10.790 1.00 96.81 93 TYR A CA 1
ATOM 740 C C . TYR A 1 93 ? 17.754 7.844 -10.757 1.00 96.81 93 TYR A C 1
ATOM 742 O O . TYR A 1 93 ? 17.752 9.003 -10.329 1.00 96.81 93 TYR A O 1
ATOM 750 N N . PRO A 1 94 ? 18.859 7.281 -11.294 1.00 97.06 94 PRO A N 1
ATOM 751 C CA . PRO A 1 94 ? 19.028 5.913 -11.806 1.00 97.06 94 PRO A CA 1
ATOM 752 C C . PRO A 1 94 ? 19.218 4.883 -10.673 1.00 97.06 94 PRO A C 1
ATOM 754 O O . PRO A 1 94 ? 20.095 5.051 -9.831 1.00 97.06 94 PRO A O 1
ATOM 757 N N . ALA A 1 95 ? 18.419 3.808 -10.669 1.00 96.38 95 ALA A N 1
ATOM 758 C CA . ALA A 1 95 ? 18.382 2.862 -9.551 1.00 96.38 95 ALA A CA 1
ATOM 759 C C . ALA A 1 95 ? 19.698 2.083 -9.389 1.00 96.38 95 ALA A C 1
ATOM 761 O O . ALA A 1 95 ? 20.153 1.421 -10.322 1.00 96.38 95 ALA A O 1
ATOM 762 N N . GLU A 1 96 ? 20.262 2.109 -8.177 1.00 97.56 96 GLU A N 1
ATOM 763 C CA . GLU A 1 96 ? 21.409 1.283 -7.775 1.00 97.56 96 GLU A CA 1
ATOM 764 C C . GLU A 1 96 ? 20.964 -0.111 -7.303 1.00 97.56 96 GLU A C 1
ATOM 766 O O . GLU A 1 96 ? 21.687 -1.093 -7.474 1.00 97.56 96 GLU A O 1
ATOM 771 N N . ILE A 1 97 ? 19.774 -0.201 -6.697 1.00 97.12 97 ILE A N 1
ATOM 772 C CA . ILE A 1 97 ? 19.188 -1.446 -6.179 1.00 97.12 97 ILE A CA 1
ATOM 773 C C . ILE A 1 97 ? 17.742 -1.616 -6.648 1.00 97.12 97 ILE A C 1
ATOM 775 O O . ILE A 1 97 ? 17.028 -0.633 -6.851 1.00 97.12 97 ILE A O 1
ATOM 779 N N . PHE A 1 98 ? 17.282 -2.865 -6.727 1.00 96.00 98 PHE A N 1
ATOM 780 C CA . PHE A 1 98 ? 15.874 -3.210 -6.923 1.00 96.00 98 PHE A CA 1
ATOM 781 C C . PHE A 1 98 ? 15.297 -3.852 -5.669 1.00 96.00 98 PHE A C 1
ATOM 783 O O . PHE A 1 98 ? 15.967 -4.613 -4.974 1.00 96.00 98 PHE A O 1
ATOM 790 N N . VAL A 1 99 ? 14.035 -3.546 -5.393 1.00 96.44 99 VAL A N 1
ATOM 791 C CA . VAL A 1 99 ? 13.367 -3.949 -4.150 1.00 96.44 99 VAL A CA 1
ATOM 792 C C . VAL A 1 99 ? 12.661 -5.300 -4.248 1.00 96.44 99 VAL A C 1
ATOM 794 O O . VAL A 1 99 ? 12.498 -5.988 -3.240 1.00 96.44 99 VAL A O 1
ATOM 797 N N . GLY A 1 100 ? 12.284 -5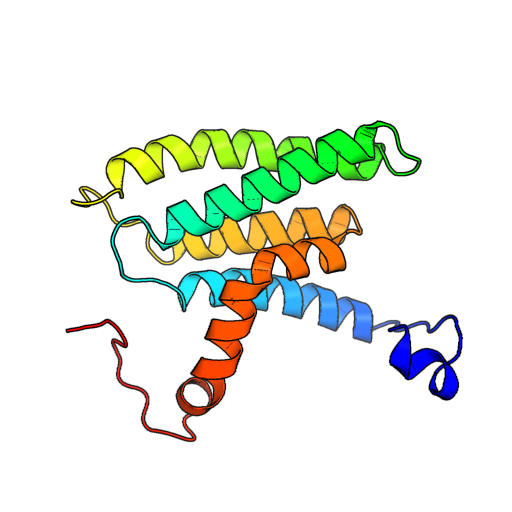.683 -5.472 1.00 95.00 100 GLY A N 1
ATOM 798 C CA . GLY A 1 100 ? 11.621 -6.944 -5.789 1.00 95.00 100 GLY A CA 1
ATOM 799 C C . GLY A 1 100 ? 10.267 -7.136 -5.100 1.00 95.00 100 GLY A C 1
ATOM 800 O O . GLY A 1 100 ? 9.712 -6.231 -4.467 1.00 95.00 100 GLY A O 1
ATOM 801 N N . ASP A 1 101 ? 9.759 -8.365 -5.195 1.00 96.62 101 ASP A N 1
ATOM 802 C CA . ASP A 1 101 ? 8.490 -8.767 -4.577 1.00 96.62 101 ASP A CA 1
ATOM 803 C C . ASP A 1 101 ? 8.529 -8.628 -3.047 1.00 96.62 101 ASP A C 1
ATOM 805 O O . ASP A 1 101 ? 7.514 -8.330 -2.419 1.00 96.62 101 ASP A O 1
ATOM 809 N N . THR A 1 102 ? 9.713 -8.785 -2.441 1.00 97.50 102 THR A N 1
ATOM 810 C CA . THR A 1 102 ? 9.920 -8.707 -0.990 1.00 97.50 102 THR A CA 1
ATOM 811 C C . THR A 1 102 ? 9.387 -7.403 -0.410 1.00 97.50 102 THR A C 1
ATOM 813 O O . THR A 1 102 ? 8.615 -7.433 0.551 1.00 97.50 102 THR A O 1
ATOM 816 N N . LEU A 1 103 ? 9.749 -6.253 -0.993 1.00 96.88 103 LEU A N 1
ATOM 817 C CA . LEU A 1 103 ? 9.262 -4.970 -0.488 1.00 96.88 103 LEU A CA 1
ATOM 818 C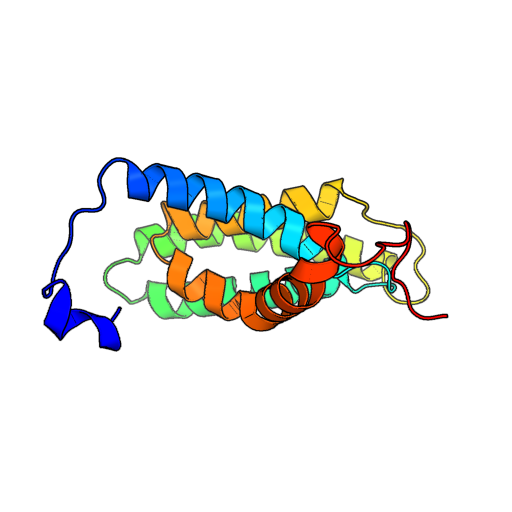 C . LEU A 1 103 ? 7.784 -4.753 -0.813 1.00 96.88 103 LEU A C 1
ATOM 820 O O . LEU A 1 103 ? 7.064 -4.200 0.016 1.00 96.88 103 LEU A O 1
ATOM 824 N N . CYS A 1 104 ? 7.315 -5.192 -1.980 1.00 97.50 104 CYS A N 1
ATOM 825 C CA . CYS A 1 104 ? 5.908 -5.049 -2.358 1.00 97.50 104 CYS A CA 1
ATOM 826 C C . CYS A 1 104 ? 4.997 -5.808 -1.383 1.00 97.50 104 CYS A C 1
ATOM 828 O O . CYS A 1 104 ? 4.010 -5.262 -0.884 1.00 97.50 104 CYS A O 1
ATOM 830 N N . TYR A 1 105 ? 5.371 -7.041 -1.036 1.00 98.12 105 TYR A N 1
ATOM 831 C CA . TYR A 1 105 ? 4.650 -7.863 -0.069 1.00 98.12 105 TYR A CA 1
ATOM 832 C C . TYR A 1 105 ? 4.769 -7.319 1.351 1.00 98.12 105 TYR A C 1
ATOM 834 O O . TYR A 1 105 ? 3.763 -7.236 2.056 1.00 98.12 105 TYR A O 1
ATOM 842 N N . PHE A 1 106 ? 5.960 -6.880 1.758 1.00 98.38 106 PHE A N 1
ATOM 843 C CA . PHE A 1 106 ? 6.151 -6.234 3.055 1.00 98.38 106 PHE A CA 1
ATOM 844 C C . PHE A 1 106 ? 5.282 -4.975 3.203 1.00 98.38 106 PHE A C 1
ATOM 846 O O . PHE A 1 106 ? 4.575 -4.828 4.200 1.00 98.38 106 PHE A O 1
ATOM 853 N N . SER A 1 107 ? 5.279 -4.102 2.193 1.00 98.25 107 SER A N 1
ATOM 854 C CA . SER A 1 107 ? 4.514 -2.850 2.190 1.00 98.25 107 SER A CA 1
ATOM 855 C C . SER A 1 107 ? 3.018 -3.123 2.216 1.00 98.25 107 SER A C 1
ATOM 857 O O . SER A 1 107 ? 2.316 -2.655 3.110 1.00 98.25 107 SER A O 1
ATOM 859 N N . GLY A 1 108 ? 2.529 -3.954 1.293 1.00 98.12 108 GLY A N 1
ATOM 860 C CA . GLY A 1 108 ? 1.112 -4.290 1.218 1.00 98.12 108 GLY A CA 1
ATOM 861 C C . GLY A 1 108 ? 0.583 -4.943 2.495 1.00 98.12 108 GLY A C 1
ATOM 862 O O . GLY A 1 108 ? -0.492 -4.573 2.965 1.00 98.12 108 GLY A O 1
ATOM 863 N N . MET A 1 109 ? 1.349 -5.861 3.094 1.00 98.44 109 MET A N 1
ATOM 864 C CA . MET A 1 109 ? 0.954 -6.510 4.345 1.00 98.44 109 MET A CA 1
ATOM 865 C C . MET A 1 109 ? 0.992 -5.535 5.524 1.00 98.44 109 MET A C 1
ATOM 867 O O . MET A 1 109 ? 0.066 -5.526 6.329 1.00 98.44 109 MET A O 1
ATOM 871 N N . THR A 1 110 ? 2.005 -4.669 5.601 1.00 98.56 110 THR A N 1
ATOM 872 C CA . THR A 1 110 ? 2.097 -3.633 6.642 1.00 98.56 110 THR A CA 1
ATOM 873 C C . THR A 1 110 ? 0.880 -2.706 6.606 1.00 98.56 110 THR A C 1
ATOM 875 O O . THR A 1 110 ? 0.267 -2.461 7.645 1.00 98.56 110 THR A O 1
ATOM 878 N N . PHE A 1 111 ? 0.466 -2.259 5.415 1.00 98.62 111 PHE A N 1
ATOM 879 C CA . PHE A 1 111 ? -0.743 -1.449 5.251 1.00 98.62 111 PHE A CA 1
ATOM 880 C C . PHE A 1 111 ? -2.009 -2.220 5.625 1.00 98.62 111 PHE A C 1
ATOM 882 O O . PHE A 1 111 ? -2.819 -1.719 6.404 1.00 98.62 111 PHE A O 1
ATOM 889 N N . ALA A 1 112 ? -2.159 -3.457 5.145 1.00 98.31 112 ALA A N 1
ATOM 890 C CA . ALA A 1 112 ? -3.320 -4.281 5.466 1.00 98.31 112 ALA A CA 1
ATOM 891 C C . ALA A 1 112 ? -3.462 -4.521 6.977 1.00 98.31 112 ALA A C 1
ATOM 893 O O . ALA A 1 112 ? -4.563 -4.382 7.507 1.00 98.31 112 ALA A O 1
ATOM 894 N N . VAL A 1 113 ? -2.366 -4.814 7.685 1.00 98.50 113 VAL A N 1
ATOM 895 C CA . VAL A 1 113 ? -2.360 -5.013 9.144 1.00 98.50 113 VAL A CA 1
ATOM 896 C C . VAL A 1 113 ? -2.866 -3.769 9.863 1.00 98.50 113 VAL A C 1
ATOM 898 O O . VAL A 1 113 ? -3.808 -3.870 10.651 1.00 98.50 113 VAL A O 1
ATOM 901 N N . VAL A 1 114 ? -2.301 -2.593 9.569 1.00 98.44 114 VAL A N 1
ATOM 902 C CA . VAL A 1 114 ? -2.737 -1.368 10.253 1.00 98.44 114 VAL A CA 1
ATOM 903 C C . VAL A 1 114 ? -4.154 -0.958 9.873 1.00 98.44 114 VAL A C 1
ATOM 905 O O . VAL A 1 114 ? -4.897 -0.513 10.737 1.00 98.44 114 VAL A O 1
ATOM 908 N N . GLY A 1 115 ? -4.577 -1.166 8.625 1.00 97.81 115 GLY A N 1
ATOM 909 C CA . GLY A 1 115 ? -5.941 -0.859 8.197 1.00 97.81 115 GLY A CA 1
ATOM 910 C C . GLY A 1 115 ? -6.992 -1.801 8.792 1.00 97.81 115 GLY A C 1
ATOM 911 O O . GLY A 1 115 ? -8.111 -1.370 9.078 1.00 97.81 115 GLY A O 1
ATOM 912 N N . ILE A 1 116 ? -6.662 -3.083 8.967 1.00 97.56 116 ILE A N 1
ATOM 913 C CA . ILE A 1 116 ? -7.573 -4.084 9.537 1.00 97.56 116 ILE A CA 1
ATOM 914 C C . ILE A 1 116 ? -7.676 -3.909 11.052 1.00 97.56 116 ILE A C 1
ATOM 916 O O . ILE A 1 116 ? -8.787 -3.750 11.554 1.00 97.56 116 ILE A O 1
ATOM 920 N N . ILE A 1 117 ? -6.542 -3.910 11.760 1.00 96.88 117 ILE A N 1
ATOM 921 C CA . ILE A 1 117 ? -6.512 -3.812 13.228 1.00 96.88 117 ILE A CA 1
ATOM 922 C C . ILE A 1 117 ? -6.885 -2.400 13.683 1.00 96.88 117 ILE A C 1
ATOM 924 O O . ILE A 1 117 ? -7.615 -2.244 14.651 1.00 96.88 117 ILE A O 1
ATOM 928 N N . GLY A 1 118 ? -6.464 -1.371 12.945 1.00 95.75 118 GLY A N 1
ATOM 929 C CA . GLY A 1 118 ? -6.842 0.012 13.223 1.00 95.75 118 GLY A CA 1
ATOM 930 C C . GLY A 1 118 ? -8.272 0.369 12.799 1.00 95.75 118 GLY A C 1
ATOM 931 O O . GLY A 1 118 ? -8.673 1.520 12.892 1.00 95.75 118 GLY A O 1
ATOM 932 N N . HIS A 1 119 ? -9.052 -0.585 12.279 1.00 95.19 119 HIS A N 1
ATOM 933 C CA . HIS A 1 119 ? -10.445 -0.393 11.859 1.00 95.19 119 HIS A CA 1
ATOM 934 C C . HIS A 1 119 ? -10.701 0.694 10.786 1.00 95.19 119 HIS A C 1
ATOM 936 O O . HIS A 1 119 ? -11.855 1.011 10.487 1.00 95.19 119 HIS A O 1
ATOM 942 N N . PHE A 1 120 ? -9.665 1.187 10.100 1.00 96.62 120 PHE A N 1
ATOM 943 C CA . PHE A 1 120 ? -9.768 2.196 9.034 1.00 96.62 120 PHE A CA 1
ATOM 944 C C . PHE A 1 120 ? -9.467 1.654 7.624 1.00 96.62 120 PHE A C 1
ATOM 946 O O . PHE A 1 120 ? -9.165 2.422 6.710 1.00 96.62 120 PHE A O 1
ATOM 953 N N . SER A 1 121 ? -9.611 0.341 7.392 1.00 95.00 121 SER A N 1
ATOM 954 C CA . SER A 1 121 ? -9.353 -0.306 6.085 1.00 95.00 121 SER A CA 1
ATOM 955 C C . SER A 1 121 ? -10.046 0.376 4.898 1.00 95.00 121 SER A C 1
ATOM 957 O O . SER A 1 121 ? -9.488 0.438 3.808 1.00 95.00 121 SER A O 1
ATOM 959 N N . LYS A 1 122 ? -11.233 0.959 5.105 1.00 93.88 122 LYS A N 1
ATOM 960 C CA . LYS A 1 122 ? -11.940 1.732 4.071 1.00 93.88 122 LYS A CA 1
ATOM 961 C C . LYS A 1 122 ? -11.179 2.998 3.678 1.00 93.88 122 LYS A C 1
ATOM 963 O O . LYS A 1 122 ? -11.043 3.258 2.491 1.00 93.88 122 LYS A O 1
ATOM 968 N N . THR A 1 123 ? -10.686 3.761 4.654 1.00 96.06 123 THR A N 1
ATOM 969 C CA . THR A 1 123 ? -9.873 4.966 4.423 1.00 96.06 123 THR A CA 1
ATOM 970 C C . THR A 1 123 ? -8.544 4.595 3.780 1.00 96.06 123 THR A C 1
ATOM 972 O O . THR A 1 123 ? -8.146 5.208 2.797 1.00 96.06 123 THR A O 1
ATOM 975 N N . MET A 1 124 ? -7.906 3.523 4.255 1.00 97.50 124 MET A N 1
ATOM 976 C CA . MET A 1 124 ? -6.684 2.994 3.649 1.00 97.50 124 MET A CA 1
ATOM 977 C C . MET A 1 124 ? -6.886 2.657 2.163 1.00 97.50 124 MET A C 1
ATOM 979 O O . MET A 1 124 ? -6.070 3.049 1.335 1.00 97.50 124 MET A O 1
ATOM 983 N N . LEU A 1 125 ? -7.990 1.996 1.796 1.00 96.75 125 LEU A N 1
ATOM 984 C CA . LEU A 1 125 ? -8.294 1.692 0.393 1.00 96.75 125 LEU A CA 1
ATOM 985 C C . LEU A 1 125 ? -8.503 2.953 -0.466 1.00 96.75 125 LEU A C 1
ATOM 987 O O . LEU A 1 125 ? -8.257 2.901 -1.668 1.00 96.75 125 LEU A O 1
ATOM 991 N N . LEU A 1 126 ? -8.892 4.091 0.121 1.00 97.31 126 LEU A N 1
ATOM 992 C CA . LEU A 1 126 ? -8.931 5.369 -0.602 1.00 97.31 126 LEU A CA 1
ATOM 993 C C . LEU A 1 126 ? -7.523 5.888 -0.926 1.00 97.31 126 LEU A C 1
ATOM 995 O O . LEU A 1 126 ? -7.318 6.462 -1.990 1.00 97.31 126 LEU A O 1
ATOM 999 N N . PHE A 1 127 ? -6.529 5.641 -0.073 1.00 97.94 127 PHE A N 1
ATOM 1000 C CA . PHE A 1 127 ? -5.133 5.950 -0.409 1.00 97.94 127 PHE A CA 1
ATOM 1001 C C . PHE A 1 127 ? -4.572 5.025 -1.499 1.00 97.94 127 PHE A C 1
ATOM 1003 O O . PHE A 1 127 ? -3.635 5.399 -2.197 1.00 97.94 127 PHE A O 1
ATOM 1010 N N . PHE A 1 128 ? -5.194 3.861 -1.705 1.00 98.19 128 PHE A N 1
ATOM 1011 C CA . PHE A 1 128 ? -4.869 2.899 -2.762 1.00 98.19 128 PHE A CA 1
ATOM 1012 C C . PHE A 1 128 ? -5.580 3.168 -4.101 1.00 98.19 128 PHE A C 1
ATOM 1014 O O . PHE A 1 128 ? -5.563 2.306 -4.980 1.00 98.19 128 PHE A O 1
ATOM 1021 N N . ILE A 1 129 ? -6.229 4.325 -4.299 1.00 98.12 129 ILE A N 1
ATOM 1022 C CA . ILE A 1 129 ? -6.975 4.614 -5.541 1.00 98.12 129 ILE A CA 1
ATOM 1023 C C . ILE A 1 129 ? -6.146 4.351 -6.817 1.00 98.12 129 ILE A C 1
ATOM 1025 O O . ILE A 1 129 ? -6.657 3.649 -7.693 1.00 98.12 129 ILE A O 1
ATOM 1029 N N . PRO A 1 130 ? -4.889 4.822 -6.952 1.00 97.94 130 PRO A N 1
ATOM 1030 C CA . PRO A 1 130 ? -4.085 4.537 -8.143 1.00 97.94 130 PRO A CA 1
ATOM 1031 C C . PRO A 1 130 ? -3.860 3.035 -8.372 1.00 97.94 130 PRO A C 1
ATOM 1033 O O . PRO A 1 130 ? -3.992 2.546 -9.495 1.00 97.94 130 PRO A O 1
ATOM 1036 N N . GLN A 1 131 ? -3.584 2.285 -7.304 1.00 98.38 131 GLN A N 1
ATOM 1037 C CA . GLN A 1 131 ? -3.368 0.839 -7.335 1.00 98.38 131 GLN A CA 1
ATOM 1038 C C . GLN A 1 131 ? -4.654 0.092 -7.705 1.00 98.38 131 GLN A C 1
ATOM 1040 O O . GLN A 1 131 ? -4.614 -0.840 -8.506 1.00 98.38 131 GLN A O 1
ATOM 1045 N N . ILE A 1 132 ? -5.801 0.524 -7.170 1.00 98.06 132 ILE A N 1
ATOM 1046 C CA . ILE A 1 132 ? -7.121 -0.015 -7.519 1.00 98.06 132 ILE A CA 1
ATOM 1047 C C . ILE A 1 132 ? -7.395 0.208 -9.006 1.00 98.06 132 ILE A C 1
ATOM 1049 O O . ILE A 1 132 ? -7.777 -0.733 -9.697 1.00 98.06 132 ILE A O 1
ATOM 1053 N N . ILE A 1 133 ? -7.164 1.418 -9.522 1.00 98.25 133 ILE A N 1
ATOM 1054 C CA . ILE A 1 133 ? -7.365 1.723 -10.944 1.00 98.25 133 ILE A CA 1
ATOM 1055 C C . ILE A 1 133 ? -6.461 0.838 -11.811 1.00 98.25 133 ILE A C 1
ATOM 1057 O O . ILE A 1 133 ? -6.958 0.188 -12.730 1.00 98.25 133 ILE A O 1
ATOM 1061 N N . ASN A 1 134 ? -5.165 0.741 -11.500 1.00 97.62 134 ASN A N 1
ATOM 1062 C CA . ASN A 1 134 ? -4.240 -0.113 -12.251 1.00 97.62 134 ASN A CA 1
ATOM 1063 C C . ASN A 1 134 ? -4.642 -1.597 -12.208 1.00 97.62 134 ASN A C 1
ATOM 1065 O O . ASN A 1 134 ? -4.584 -2.286 -13.229 1.00 97.62 134 ASN A O 1
ATOM 1069 N N . PHE A 1 135 ? -5.088 -2.086 -11.047 1.00 97.44 135 PHE A N 1
ATOM 1070 C CA . PHE A 1 135 ? -5.588 -3.449 -10.894 1.00 97.44 135 PHE A CA 1
ATOM 1071 C C . PHE A 1 135 ? -6.805 -3.697 -11.784 1.00 97.44 135 PHE A C 1
ATOM 1073 O O . PHE A 1 135 ? -6.791 -4.647 -12.563 1.00 97.44 135 PHE A O 1
ATOM 1080 N N . LEU A 1 136 ? -7.811 -2.816 -11.737 1.00 97.44 136 LEU A N 1
AT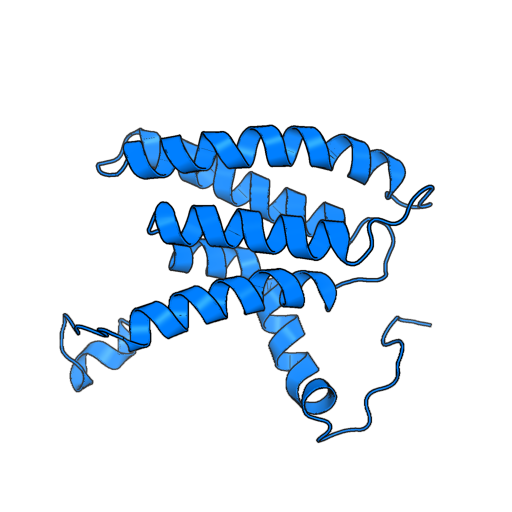OM 1081 C CA . LEU A 1 136 ? -9.026 -2.934 -12.549 1.00 97.44 136 LEU A CA 1
ATOM 1082 C C . LEU A 1 136 ? -8.725 -2.892 -14.051 1.00 97.44 136 LEU A C 1
ATOM 1084 O O . LEU A 1 136 ? -9.246 -3.717 -14.798 1.00 97.44 136 LEU A O 1
ATOM 1088 N N . LEU A 1 137 ? -7.847 -1.987 -14.492 1.00 96.62 137 LEU A N 1
ATOM 1089 C CA . LEU A 1 137 ? -7.406 -1.919 -15.890 1.00 96.62 137 LEU A CA 1
ATOM 1090 C C . LEU A 1 137 ? -6.627 -3.172 -16.314 1.00 96.62 137 LEU A C 1
ATOM 1092 O O . LEU A 1 137 ? -6.697 -3.587 -17.468 1.00 96.62 137 LEU A O 1
ATOM 1096 N N . SER A 1 138 ? -5.918 -3.801 -15.376 1.00 96.12 138 SER A N 1
ATOM 1097 C CA . SER A 1 138 ? -5.158 -5.029 -15.609 1.00 96.12 138 SER A CA 1
ATOM 1098 C C . SER A 1 138 ? -6.014 -6.302 -15.613 1.00 96.12 138 SER A C 1
ATOM 1100 O O . SER A 1 138 ? -5.541 -7.317 -16.120 1.00 96.12 138 SER A O 1
ATOM 1102 N N . ILE A 1 139 ? -7.248 -6.287 -15.086 1.00 96.44 139 ILE A N 1
ATOM 1103 C CA . ILE A 1 139 ? -8.112 -7.481 -14.951 1.00 96.44 139 ILE A CA 1
ATOM 1104 C C . ILE A 1 139 ? -8.216 -8.297 -16.251 1.00 96.44 139 ILE A C 1
ATOM 1106 O O . ILE A 1 139 ? -7.976 -9.503 -16.190 1.00 96.44 139 ILE A O 1
ATOM 1110 N N . PRO A 1 140 ? -8.501 -7.708 -17.432 1.00 96.56 140 PRO A N 1
ATOM 1111 C CA . PRO A 1 140 ? -8.632 -8.491 -18.661 1.00 96.56 140 PRO A CA 1
ATOM 1112 C C . PRO A 1 140 ? -7.382 -9.312 -19.002 1.00 96.56 140 PRO A C 1
ATOM 1114 O O . PRO A 1 140 ? -7.490 -10.433 -19.494 1.00 96.56 140 PRO A O 1
ATOM 1117 N N . GLN A 1 141 ? -6.198 -8.774 -18.706 1.00 95.31 141 GLN A N 1
ATOM 1118 C CA . GLN A 1 141 ? -4.928 -9.469 -18.910 1.00 95.31 141 GLN A CA 1
ATOM 1119 C C . GLN A 1 141 ? -4.646 -10.476 -17.790 1.00 95.31 141 GLN A C 1
ATOM 1121 O O . GLN A 1 141 ? -4.271 -11.608 -18.071 1.00 95.31 141 GLN A O 1
ATOM 1126 N N . LEU A 1 142 ? -4.864 -10.101 -16.524 1.00 94.38 142 LEU A N 1
ATOM 1127 C CA . LEU A 1 142 ? -4.592 -10.962 -15.364 1.00 94.38 142 LEU A CA 1
ATOM 1128 C C . LEU A 1 142 ? -5.438 -12.244 -15.378 1.00 94.38 142 LEU A C 1
ATOM 1130 O O . LEU A 1 142 ? -4.939 -13.322 -15.060 1.00 94.38 142 LEU A O 1
ATOM 1134 N N . PHE A 1 143 ? -6.697 -12.149 -15.808 1.00 95.19 143 PHE A N 1
ATOM 1135 C CA . PHE A 1 143 ? -7.587 -13.303 -15.982 1.00 95.19 143 PHE A CA 1
ATOM 1136 C C . PHE A 1 143 ? -7.438 -13.988 -17.348 1.00 95.19 143 PHE A C 1
ATOM 1138 O O . PHE A 1 143 ? -8.194 -14.905 -17.653 1.00 95.19 143 PHE A O 1
ATOM 1145 N N . HIS A 1 144 ? -6.456 -13.575 -18.158 1.00 93.56 144 HIS A N 1
ATOM 1146 C CA . HIS A 1 144 ? -6.146 -14.156 -19.467 1.00 93.56 144 HIS A CA 1
ATOM 1147 C C . HIS A 1 144 ? -7.311 -14.108 -20.473 1.00 93.56 144 HIS A C 1
ATOM 1149 O O . HIS A 1 144 ? -7.344 -14.881 -21.428 1.00 93.56 144 HIS A O 1
ATOM 1155 N N . PHE A 1 145 ? -8.242 -13.159 -20.309 1.00 95.69 145 PHE A N 1
ATOM 1156 C CA . PHE A 1 145 ? -9.230 -12.838 -21.345 1.00 95.69 145 PHE A CA 1
ATOM 1157 C C . PHE A 1 145 ? -8.565 -12.184 -22.565 1.00 95.69 145 PHE A C 1
ATOM 1159 O O . PHE A 1 145 ? -9.060 -12.297 -23.684 1.00 95.69 145 PHE A O 1
ATOM 1166 N N . ILE A 1 146 ? -7.429 -11.513 -22.349 1.00 96.06 146 ILE A N 1
ATOM 1167 C CA . ILE A 1 146 ? -6.538 -10.952 -23.370 1.00 96.06 146 ILE A CA 1
ATOM 1168 C C . ILE A 1 146 ? -5.122 -11.504 -23.111 1.00 96.06 146 ILE A C 1
ATOM 1170 O O . ILE A 1 146 ? -4.758 -11.660 -21.942 1.00 96.06 146 ILE A O 1
ATOM 1174 N N . PRO A 1 147 ? -4.297 -11.780 -24.146 1.00 94.56 147 PRO A N 1
ATOM 1175 C CA . PRO A 1 147 ? -2.921 -12.231 -23.953 1.00 94.56 147 PRO A CA 1
ATOM 1176 C C . PRO A 1 147 ? -2.128 -11.306 -23.021 1.00 94.56 147 PRO A C 1
ATOM 1178 O O . PRO A 1 147 ? -2.025 -10.101 -23.257 1.00 94.56 147 PRO A O 1
ATOM 1181 N N . CYS A 1 148 ? -1.553 -11.879 -21.965 1.00 94.44 148 CYS A N 1
ATOM 1182 C CA . CYS A 1 148 ? -0.757 -11.152 -20.985 1.00 94.44 148 CYS A CA 1
ATOM 1183 C C . CYS A 1 148 ? 0.736 -11.422 -21.230 1.00 94.44 148 CYS A C 1
ATOM 1185 O O . CYS A 1 148 ? 1.195 -12.541 -20.983 1.00 94.44 148 CYS A O 1
ATOM 1187 N N . PRO A 1 149 ? 1.521 -10.443 -21.721 1.00 93.06 149 PRO A N 1
ATOM 1188 C CA . PRO A 1 149 ? 2.962 -10.616 -21.848 1.00 93.06 149 PRO A CA 1
ATOM 1189 C C . PRO A 1 149 ? 3.613 -10.680 -20.462 1.00 93.06 149 PRO A C 1
ATOM 1191 O O . PRO A 1 149 ? 3.112 -10.106 -19.495 1.00 93.06 149 PRO A O 1
ATOM 1194 N N . ARG A 1 150 ? 4.772 -11.344 -20.374 1.00 88.69 150 ARG A N 1
ATOM 1195 C CA . ARG A 1 150 ? 5.508 -11.499 -19.107 1.00 88.69 150 ARG A CA 1
ATOM 1196 C C . ARG A 1 150 ? 5.923 -10.156 -18.494 1.00 88.69 150 ARG A C 1
ATOM 1198 O O . ARG A 1 150 ? 5.869 -10.002 -17.281 1.00 88.69 150 ARG A O 1
ATOM 1205 N N . HIS A 1 151 ? 6.314 -9.191 -19.327 1.00 89.56 151 HIS A N 1
ATOM 1206 C CA . HIS A 1 151 ? 6.666 -7.835 -18.907 1.00 89.56 151 HIS A CA 1
ATOM 1207 C C . HIS A 1 151 ? 5.730 -6.832 -19.585 1.00 89.56 151 HIS A C 1
ATOM 1209 O O . HIS A 1 151 ? 5.606 -6.831 -20.809 1.00 89.56 151 HIS A O 1
ATOM 1215 N N . ARG A 1 152 ? 5.069 -5.990 -18.782 1.00 88.88 152 ARG A N 1
ATOM 1216 C CA . ARG A 1 152 ? 4.086 -4.977 -19.222 1.00 88.88 152 ARG A CA 1
ATOM 1217 C C . ARG A 1 152 ? 4.639 -3.546 -19.155 1.00 88.88 152 ARG A C 1
ATOM 1219 O O . ARG A 1 152 ? 3.876 -2.590 -19.095 1.00 88.88 152 ARG A O 1
ATOM 1226 N N . LEU A 1 153 ? 5.963 -3.420 -19.118 1.00 85.12 153 LEU A N 1
ATOM 1227 C CA . LEU A 1 153 ? 6.660 -2.146 -18.967 1.00 85.12 153 LEU A CA 1
ATOM 1228 C C . LEU A 1 153 ? 6.659 -1.355 -20.282 1.00 85.12 153 LEU A C 1
ATOM 1230 O O . LEU A 1 153 ? 6.627 -1.970 -21.355 1.00 85.12 153 LEU A O 1
ATOM 1234 N N . PRO A 1 154 ? 6.682 -0.010 -20.215 1.00 83.88 154 PRO A N 1
ATOM 1235 C CA . PRO A 1 154 ? 6.868 0.818 -21.399 1.00 83.88 154 PRO A CA 1
ATOM 1236 C C . PRO A 1 154 ? 8.192 0.471 -22.095 1.00 83.88 154 PRO A C 1
ATOM 1238 O O . PRO A 1 154 ? 9.147 0.040 -21.447 1.00 83.88 154 PRO A O 1
ATOM 1241 N N . ARG A 1 155 ? 8.210 0.619 -23.423 1.00 73.25 155 ARG A N 1
ATOM 1242 C CA . ARG A 1 155 ? 9.404 0.411 -24.252 1.00 73.25 155 ARG A CA 1
ATOM 1243 C C . ARG A 1 155 ? 10.307 1.632 -24.246 1.00 73.25 155 ARG A C 1
ATOM 1245 O O . ARG A 1 155 ? 9.749 2.750 -24.208 1.00 73.25 155 ARG A O 1
#

Foldseek 3Di:
DVVCCVPQPDDDDCVVVVVVVLVVQLVLQLVLLVLQDDDQLSSLVLLLQLLVVLLVVLVVCCVDPLVVLSVVLNVLSVVLNVVSVVVSVQRHVVHVDDDPSVSSSVSSNSLSVSCVSSVPVVVSVVSCVVSVVSCVVCVCCVVPVDPNDPDPDDD

Radius of gyration: 17.26 Å; chains: 1; bounding box: 54×29×45 Å

Organism: NCBI:txid392033

Sequence (155 aa):
PKPVRPYLGQQWNLGILYYIYMSMVAVFCTNAINILAGVNGLEVGQSIVIAISILIFNLVELQGICWEEHLFSLYFMIPFIACTIPILIKNWYPAEIFVGDTLCYFSGMTFAVVGIIGHFSKTMLLFFIPQIINFLLSIPQLFHFIPCPRHRLPR

InterPro domains:
  IPR000715 Glycosyl transferase, family 4 [PF00953] (10-118)
  IPR033895 UDP-GlcNAc-dolichyl-phosphate GlcNAc phosphotransferase [PTHR10571] (1-155)
  IPR033895 UDP-GlcNAc-dolichyl-phosphate GlcNAc phosphotransferase [cd06855] (3-155)

pLDDT: mean 95.02, std 5.83, range [64.44, 98.69]